Protein AF-A0A0R1HN31-F1 (afdb_monomer_lite)

Secondary structure (DSSP, 8-state):
-HHHHHHHHHSTTT-EEEEE-HHHHSTTTTTT-TT-EEEEEE-TT--EEEEEEESTTHHHHHHHHHHHHHTT--HHHHHTS---SSSHHHHHHHHHHTTS---

Foldseek 3Di:
DVVPVVVCVVDPPFKDKDKAQLCCVPVVQQVNPSNWIKIFMAGPQQFTQDIDTDGPCRVVVRVVSVVSNVVSDFLVNLVPDDDDPPHPNVSVSVVVSVRGHPD

Organism: NCBI:txid1302272

Sequence (103 aa):
MCQYLAIIEANPGTYQTEVAPFGKRLAFEYKLALDAEATLVFDQAGYLVGASLYADDADDLINLITMIINGHMTANDLHQQIFAFPSATSGVMDLLAGMLPTK

Radius of gyration: 13.4 Å; chains: 1; bounding box: 34×30×30 Å

Structure (mmCIF, N/CA/C/O backbone):
data_AF-A0A0R1HN31-F1
#
_entry.id   AF-A0A0R1HN31-F1
#
loop_
_atom_site.group_PDB
_atom_site.id
_atom_site.type_symbol
_atom_site.label_atom_id
_atom_site.label_alt_id
_atom_site.label_comp_id
_atom_site.label_asym_id
_atom_site.label_entity_id
_atom_site.label_seq_id
_atom_site.pdbx_PDB_ins_code
_atom_site.Cartn_x
_atom_site.Cartn_y
_atom_site.Cartn_z
_atom_site.occupancy
_atom_site.B_iso_or_equiv
_atom_site.auth_seq_id
_atom_site.auth_comp_id
_atom_site.auth_asym_id
_atom_site.auth_atom_id
_atom_site.pdbx_PDB_model_num
ATOM 1 N N . MET A 1 1 ? -0.979 -16.681 0.054 1.00 44.97 1 MET A N 1
ATOM 2 C CA . MET A 1 1 ? -1.965 -15.967 -0.789 1.00 44.97 1 MET A CA 1
ATOM 3 C C . MET A 1 1 ? -3.411 -16.433 -0.542 1.00 44.97 1 MET A C 1
ATOM 5 O O . MET A 1 1 ? -4.242 -15.582 -0.280 1.00 44.97 1 MET A O 1
ATOM 9 N N . CYS A 1 2 ? -3.730 -17.741 -0.504 1.00 40.19 2 CYS A N 1
ATOM 10 C CA . CYS A 1 2 ? -5.110 -18.233 -0.267 1.00 40.19 2 CYS A CA 1
ATOM 11 C C . CYS A 1 2 ? -5.731 -17.907 1.107 1.00 40.19 2 CYS A C 1
ATOM 13 O O . CYS A 1 2 ? -6.947 -17.922 1.242 1.00 40.19 2 CYS A O 1
ATOM 15 N N . GLN A 1 3 ? -4.927 -17.625 2.134 1.00 46.16 3 GLN A N 1
ATOM 16 C CA . GLN A 1 3 ? -5.449 -17.444 3.492 1.00 46.16 3 GLN A CA 1
ATOM 17 C C . GLN A 1 3 ? -6.104 -16.072 3.721 1.00 46.16 3 GLN A C 1
ATOM 19 O O . GLN A 1 3 ? -6.915 -15.941 4.627 1.00 46.16 3 GLN A O 1
ATOM 24 N N . TYR A 1 4 ? -5.786 -15.061 2.905 1.00 56.25 4 TYR A N 1
ATOM 25 C CA . TYR A 1 4 ? -6.245 -13.689 3.138 1.00 56.25 4 TYR A CA 1
ATOM 26 C C . TYR A 1 4 ? -7.648 -13.418 2.573 1.00 56.25 4 TYR A C 1
ATOM 28 O O . TYR A 1 4 ? -8.488 -12.848 3.263 1.00 56.25 4 TYR A O 1
ATOM 36 N N . LEU A 1 5 ? -7.944 -13.937 1.373 1.00 53.94 5 LEU A N 1
ATOM 37 C CA . LEU A 1 5 ? -9.294 -13.921 0.790 1.00 53.94 5 LEU A CA 1
ATOM 38 C C . LEU A 1 5 ? -10.316 -14.596 1.719 1.00 53.94 5 LEU A C 1
ATOM 40 O O . LEU A 1 5 ? -11.394 -14.057 1.937 1.00 53.94 5 LEU A O 1
ATOM 44 N N . ALA A 1 6 ? -9.929 -15.699 2.367 1.00 54.50 6 ALA A N 1
ATOM 45 C CA . ALA A 1 6 ? -10.784 -16.414 3.312 1.00 54.50 6 ALA A CA 1
ATOM 46 C C . ALA A 1 6 ? -11.156 -15.588 4.563 1.00 54.50 6 ALA A C 1
ATOM 48 O O . ALA A 1 6 ? -12.233 -15.781 5.116 1.00 54.50 6 ALA A O 1
ATOM 49 N N . ILE A 1 7 ? -10.298 -14.665 5.023 1.00 59.09 7 ILE A N 1
ATOM 50 C CA . ILE A 1 7 ? -10.571 -13.826 6.209 1.00 59.09 7 ILE A CA 1
ATOM 51 C C . ILE A 1 7 ? -11.572 -12.712 5.872 1.00 59.09 7 ILE A C 1
ATOM 53 O O . ILE A 1 7 ? -12.448 -12.406 6.685 1.00 59.09 7 ILE A O 1
ATOM 57 N N . ILE A 1 8 ? -11.462 -12.143 4.667 1.00 63.12 8 ILE A N 1
ATOM 58 C CA . ILE A 1 8 ? -12.390 -11.128 4.146 1.00 63.12 8 ILE A CA 1
ATOM 59 C C . ILE A 1 8 ? -13.758 -11.766 3.879 1.00 63.12 8 ILE A C 1
ATOM 61 O O . ILE A 1 8 ? -14.778 -11.239 4.316 1.00 63.12 8 ILE A O 1
ATOM 65 N N . GLU A 1 9 ? -13.781 -12.940 3.239 1.00 62.62 9 GLU A N 1
ATOM 66 C CA . GLU A 1 9 ? -15.008 -13.717 3.011 1.00 62.62 9 GLU A CA 1
ATOM 67 C C . GLU A 1 9 ? -15.680 -14.153 4.322 1.00 62.62 9 GLU A C 1
ATOM 69 O O . GLU A 1 9 ? -16.907 -14.213 4.394 1.00 62.62 9 GLU A O 1
ATOM 74 N N . ALA A 1 10 ? -14.899 -14.413 5.377 1.00 62.69 10 ALA A N 1
ATOM 75 C CA . ALA A 1 10 ? -15.417 -14.772 6.696 1.00 62.69 10 ALA A CA 1
ATOM 76 C C . ALA A 1 10 ? -16.007 -13.586 7.486 1.00 62.69 10 ALA A C 1
ATOM 78 O O . ALA A 1 10 ? -16.755 -13.821 8.435 1.00 62.69 10 ALA A O 1
ATOM 79 N N . ASN A 1 11 ? -15.705 -12.334 7.115 1.00 68.75 11 ASN A N 1
ATOM 80 C CA . ASN A 1 11 ? -16.198 -11.129 7.796 1.00 68.75 11 ASN A CA 1
ATOM 81 C C . ASN A 1 11 ? -16.735 -10.089 6.789 1.00 68.75 11 ASN A C 1
ATOM 83 O O . ASN A 1 11 ? -16.149 -9.017 6.603 1.00 68.75 11 ASN A O 1
ATOM 87 N N . PRO A 1 12 ? -17.859 -10.386 6.114 1.00 60.41 12 PRO A N 1
ATOM 88 C CA . PRO A 1 12 ? -18.434 -9.474 5.136 1.00 60.41 12 PRO A CA 1
ATOM 89 C C . PRO A 1 12 ? -18.904 -8.170 5.807 1.00 60.41 12 PRO A C 1
ATOM 91 O O . PRO A 1 12 ? -19.691 -8.190 6.751 1.00 60.41 12 PRO A O 1
ATOM 94 N N . GLY A 1 13 ? -18.434 -7.023 5.301 1.00 68.94 13 GLY A N 1
ATOM 95 C CA . GLY A 1 13 ? -18.851 -5.680 5.739 1.00 68.94 13 GLY A CA 1
ATOM 96 C C . GLY A 1 13 ? -17.953 -4.993 6.778 1.00 68.94 13 GLY A C 1
ATOM 97 O O . GLY A 1 13 ? -18.196 -3.832 7.113 1.00 68.94 13 GLY A O 1
ATOM 98 N N . THR A 1 14 ? -16.905 -5.655 7.276 1.00 82.38 14 THR A N 1
ATOM 99 C CA . THR A 1 14 ? -15.923 -5.031 8.188 1.00 82.38 14 THR A CA 1
ATOM 100 C C . THR A 1 14 ? -14.661 -4.538 7.492 1.00 82.38 14 THR A C 1
ATOM 102 O O . THR A 1 14 ? -13.931 -3.740 8.072 1.00 82.38 14 THR A O 1
ATOM 105 N N . TYR A 1 15 ? -14.410 -4.988 6.264 1.00 89.06 15 TYR A N 1
ATOM 106 C CA . TYR A 1 15 ? -13.187 -4.686 5.530 1.00 89.06 15 TYR A CA 1
ATOM 107 C C . TYR A 1 15 ? -13.486 -4.149 4.131 1.00 89.06 15 TYR A C 1
ATOM 109 O O . TYR A 1 15 ? -14.439 -4.588 3.482 1.00 89.06 15 TYR A O 1
ATOM 117 N N . GLN A 1 16 ? -12.658 -3.214 3.672 1.00 90.69 16 GLN A N 1
ATOM 118 C CA . GLN A 1 16 ? -12.674 -2.683 2.308 1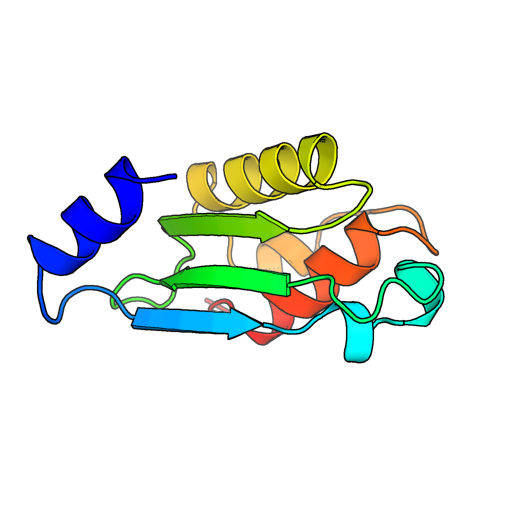.00 90.69 16 GLN A CA 1
ATOM 119 C C . GLN A 1 16 ? -11.413 -3.124 1.574 1.00 90.69 16 GLN A C 1
ATOM 121 O O . GLN A 1 16 ? -10.336 -3.143 2.162 1.00 90.69 16 GLN A O 1
ATOM 126 N N . THR A 1 17 ? -11.536 -3.499 0.302 1.00 91.25 17 THR A N 1
ATOM 127 C CA . THR A 1 17 ? -10.413 -3.960 -0.522 1.00 91.25 17 THR A CA 1
ATOM 128 C C . THR A 1 17 ? -10.232 -3.042 -1.716 1.00 91.25 17 THR A C 1
ATOM 130 O O . THR A 1 17 ? -11.185 -2.809 -2.454 1.00 91.25 17 THR A O 1
ATOM 133 N N . GLU A 1 18 ? -9.005 -2.579 -1.932 1.00 92.25 18 GLU A N 1
ATOM 134 C CA . GLU A 1 18 ? -8.628 -1.720 -3.052 1.00 92.25 18 GLU A CA 1
ATOM 135 C C . GLU A 1 18 ? -7.497 -2.361 -3.850 1.00 92.25 18 GLU A C 1
ATOM 137 O O . GLU A 1 18 ? -6.480 -2.783 -3.294 1.00 92.25 18 GLU A O 1
ATOM 142 N N . VAL A 1 19 ? -7.658 -2.409 -5.171 1.00 93.50 19 VAL A N 1
ATOM 143 C CA . VAL A 1 19 ? -6.601 -2.853 -6.085 1.00 93.50 19 VAL A CA 1
ATOM 144 C C . VAL A 1 19 ? -5.923 -1.622 -6.674 1.00 93.50 19 VAL A C 1
ATOM 146 O O . VAL A 1 19 ? -6.528 -0.840 -7.410 1.00 93.50 19 VAL A O 1
ATOM 149 N N . ALA A 1 20 ? -4.647 -1.446 -6.353 1.00 92.31 20 ALA A N 1
ATOM 150 C CA . ALA A 1 20 ? -3.828 -0.326 -6.779 1.00 92.31 20 ALA A CA 1
ATOM 151 C C . ALA A 1 20 ? -2.850 -0.763 -7.887 1.00 92.31 20 ALA A C 1
ATOM 153 O O . ALA A 1 20 ? -1.840 -1.401 -7.585 1.00 92.31 20 ALA A O 1
ATOM 154 N N . PRO A 1 21 ? -3.085 -0.390 -9.163 1.00 92.38 21 PRO A N 1
ATOM 155 C CA . PRO A 1 21 ? -2.167 -0.678 -10.268 1.00 92.38 21 PRO A CA 1
ATOM 156 C C . PRO A 1 21 ? -1.003 0.326 -10.267 1.00 92.38 21 PRO A C 1
ATOM 158 O O . PRO A 1 21 ? -0.912 1.212 -11.127 1.00 92.38 21 PRO A O 1
ATOM 161 N N . PHE A 1 22 ? -0.157 0.267 -9.240 1.00 90.06 22 PHE A N 1
ATOM 162 C CA . PHE A 1 22 ? 0.837 1.305 -8.980 1.00 90.06 22 PHE A CA 1
ATOM 163 C C . PHE A 1 22 ? 1.982 1.313 -9.995 1.00 90.06 22 PHE A C 1
ATOM 165 O O . PHE A 1 22 ? 2.505 2.390 -10.259 1.00 90.06 22 PHE A O 1
ATOM 172 N N . GLY A 1 23 ? 2.291 0.195 -10.659 1.00 89.38 23 GLY A N 1
ATOM 173 C CA . GLY A 1 23 ? 3.285 0.148 -11.738 1.00 89.38 23 GLY A CA 1
ATOM 174 C C . GLY A 1 23 ? 2.970 1.096 -12.899 1.00 89.38 23 GLY A C 1
ATOM 175 O O . GLY A 1 23 ? 3.866 1.628 -13.548 1.00 89.38 23 GLY A O 1
ATOM 176 N N . LYS A 1 24 ? 1.682 1.395 -13.122 1.00 90.12 24 LYS A N 1
ATOM 177 C CA . LYS A 1 24 ? 1.237 2.392 -14.112 1.00 90.12 24 LYS A CA 1
ATOM 178 C C . LYS A 1 24 ? 1.325 3.825 -13.594 1.00 90.12 24 LYS A C 1
ATOM 180 O O . LYS A 1 24 ? 1.549 4.739 -14.380 1.00 90.12 24 LYS A O 1
ATOM 185 N N . ARG A 1 25 ? 1.096 4.031 -12.293 1.00 86.75 25 ARG A N 1
ATOM 186 C CA . ARG A 1 25 ? 1.074 5.361 -11.654 1.00 86.75 25 ARG A CA 1
ATOM 187 C C . ARG A 1 25 ? 2.481 5.866 -11.323 1.00 86.75 25 ARG A C 1
ATOM 189 O O . ARG A 1 25 ? 2.712 7.065 -11.370 1.00 86.75 25 ARG A O 1
ATOM 196 N N . LEU A 1 26 ? 3.390 4.941 -11.032 1.00 86.56 26 LEU A N 1
ATOM 197 C CA . LEU A 1 26 ? 4.756 5.158 -10.552 1.00 86.56 26 LEU A CA 1
ATOM 198 C C . LEU A 1 26 ? 5.763 4.513 -11.519 1.00 86.56 26 LEU A C 1
ATOM 200 O O . LEU A 1 26 ? 6.723 3.853 -11.131 1.00 86.56 26 LEU A O 1
ATOM 204 N N . ALA A 1 27 ? 5.494 4.625 -12.822 1.00 84.38 27 ALA A N 1
ATOM 205 C CA . ALA A 1 27 ? 6.216 3.874 -13.847 1.00 84.38 27 ALA A CA 1
ATOM 206 C C . ALA A 1 27 ? 7.727 4.180 -13.876 1.00 84.38 27 ALA A C 1
ATOM 208 O O . ALA A 1 27 ? 8.508 3.347 -14.334 1.00 84.38 27 ALA A O 1
ATOM 209 N N . PHE A 1 28 ? 8.145 5.354 -13.390 1.00 83.69 28 PHE A N 1
ATOM 210 C CA . PHE A 1 28 ? 9.555 5.724 -13.281 1.00 83.69 28 PHE A CA 1
ATOM 211 C C . PHE A 1 28 ? 10.246 4.979 -12.131 1.00 83.69 28 PHE A C 1
ATOM 213 O O . PHE A 1 28 ? 11.265 4.323 -12.348 1.00 83.69 28 PHE A O 1
ATOM 220 N N . GLU A 1 29 ? 9.664 5.020 -10.933 1.00 83.25 29 GLU A N 1
ATOM 221 C CA . GLU A 1 29 ? 10.159 4.350 -9.726 1.00 83.25 29 GLU A CA 1
ATOM 222 C C . GLU A 1 29 ? 10.215 2.829 -9.912 1.00 83.25 29 GLU A C 1
ATOM 224 O O . GLU A 1 29 ? 11.145 2.178 -9.437 1.00 83.25 29 GLU A O 1
ATOM 229 N N . TYR A 1 30 ? 9.259 2.285 -10.668 1.00 84.50 30 TYR A N 1
ATOM 230 C CA . TYR A 1 30 ? 9.131 0.856 -10.955 1.00 84.50 30 TYR A CA 1
ATOM 231 C C . TYR A 1 30 ? 9.700 0.440 -12.309 1.00 84.50 30 TYR A C 1
ATOM 233 O O . TYR A 1 30 ? 9.374 -0.634 -12.803 1.00 84.50 30 TYR A O 1
ATOM 241 N N . LYS A 1 31 ? 10.560 1.261 -12.925 1.00 88.50 31 LYS A N 1
ATOM 242 C CA . LYS A 1 31 ? 11.351 0.876 -14.112 1.00 88.50 31 LYS A CA 1
ATOM 243 C C . LYS A 1 31 ? 10.497 0.308 -15.262 1.00 88.50 31 LYS A C 1
ATOM 245 O O . LYS A 1 31 ? 10.942 -0.576 -15.988 1.00 88.50 31 LYS A O 1
ATOM 250 N N . LEU A 1 32 ? 9.287 0.842 -15.445 1.00 89.25 32 LEU A N 1
ATOM 251 C CA . LEU A 1 32 ? 8.290 0.395 -16.427 1.00 89.25 32 LEU A CA 1
ATOM 252 C C . LEU A 1 32 ? 7.732 -1.026 -16.198 1.00 89.25 32 LEU A C 1
ATOM 254 O O . LEU A 1 32 ? 7.197 -1.620 -17.135 1.00 89.25 32 LEU A O 1
ATOM 258 N N . ALA A 1 33 ? 7.776 -1.552 -14.972 1.00 88.62 33 ALA A N 1
ATOM 259 C CA . ALA A 1 33 ? 7.002 -2.725 -14.556 1.00 88.62 33 ALA A CA 1
ATOM 260 C C . ALA A 1 33 ? 5.508 -2.356 -14.439 1.00 88.62 33 ALA A C 1
ATOM 262 O O . ALA A 1 33 ? 4.971 -2.110 -13.360 1.00 88.62 33 ALA A O 1
ATOM 263 N N . LEU A 1 34 ? 4.839 -2.207 -15.587 1.00 92.19 34 LEU A N 1
ATOM 264 C CA . LEU A 1 34 ? 3.468 -1.676 -15.686 1.00 92.19 34 LEU A CA 1
ATOM 265 C C . LEU A 1 34 ? 2.386 -2.629 -15.154 1.00 92.19 34 LEU A C 1
ATOM 267 O O . LEU A 1 34 ? 1.223 -2.233 -15.023 1.00 92.19 34 LEU A O 1
ATOM 271 N N . ASP A 1 35 ? 2.752 -3.878 -14.915 1.00 92.69 35 ASP A N 1
ATOM 272 C CA . ASP A 1 35 ? 1.941 -4.930 -14.315 1.00 92.69 35 ASP A CA 1
ATOM 273 C C . ASP A 1 35 ? 2.041 -4.960 -12.786 1.00 92.69 35 ASP A C 1
ATOM 275 O O . ASP A 1 35 ? 1.264 -5.674 -12.157 1.00 92.69 35 ASP A O 1
ATOM 279 N N . ALA A 1 36 ? 2.922 -4.155 -12.181 1.00 92.94 36 ALA A N 1
ATOM 280 C CA . ALA A 1 36 ? 3.041 -4.095 -10.734 1.00 92.94 36 ALA A CA 1
ATOM 281 C C . ALA A 1 36 ? 1.748 -3.573 -10.077 1.00 92.94 36 ALA A C 1
ATOM 283 O O . ALA A 1 36 ? 1.229 -2.496 -10.415 1.00 92.94 36 ALA A O 1
ATOM 284 N N . GLU A 1 37 ? 1.230 -4.342 -9.121 1.00 94.50 37 GLU A N 1
ATOM 285 C CA . GLU A 1 37 ? -0.045 -4.087 -8.457 1.00 94.50 37 GLU A CA 1
ATOM 286 C C . GLU A 1 37 ? -0.044 -4.509 -6.987 1.00 94.50 37 GLU A C 1
ATOM 288 O O . GLU A 1 37 ? 0.657 -5.430 -6.565 1.00 94.50 37 GLU A O 1
ATOM 293 N N . ALA A 1 38 ? -0.848 -3.808 -6.190 1.00 93.19 38 ALA A N 1
ATOM 294 C CA . ALA A 1 38 ? -1.104 -4.142 -4.798 1.00 93.19 38 ALA A CA 1
ATOM 295 C C . ALA A 1 38 ? -2.600 -4.363 -4.598 1.00 93.19 38 ALA A C 1
ATOM 297 O O . ALA A 1 38 ? -3.415 -3.569 -5.059 1.00 93.19 38 ALA A O 1
ATOM 298 N N . THR A 1 39 ? -2.960 -5.408 -3.866 1.00 94.62 39 THR A N 1
ATOM 299 C CA . THR A 1 39 ? -4.280 -5.522 -3.244 1.00 94.62 39 THR A CA 1
ATOM 300 C C . THR A 1 39 ? -4.130 -5.106 -1.792 1.00 94.62 39 THR A C 1
ATOM 302 O O . THR A 1 39 ? -3.391 -5.749 -1.049 1.00 94.62 39 THR A O 1
ATOM 305 N N . LEU A 1 40 ? -4.803 -4.035 -1.397 1.00 94.31 40 LEU A N 1
ATOM 306 C CA . LEU A 1 40 ? -4.747 -3.444 -0.064 1.00 94.31 40 LEU A CA 1
ATOM 307 C C . LEU A 1 40 ? -6.085 -3.642 0.631 1.00 94.31 40 LEU A C 1
ATOM 309 O O . LEU A 1 40 ? -7.132 -3.573 -0.014 1.00 94.31 40 LEU A O 1
ATOM 313 N N . VAL A 1 41 ? -6.057 -3.887 1.936 1.00 93.81 41 VAL A N 1
ATOM 314 C CA . VAL A 1 41 ? -7.272 -4.101 2.716 1.00 93.81 41 VAL A CA 1
ATOM 315 C C . VAL A 1 41 ? -7.276 -3.250 3.960 1.00 93.81 41 VAL A C 1
ATOM 317 O O . VAL A 1 41 ? -6.327 -3.251 4.744 1.00 93.81 41 VAL A O 1
ATOM 320 N N . PHE A 1 42 ? -8.388 -2.552 4.128 1.00 94.31 42 PHE A N 1
ATOM 321 C CA . PHE A 1 42 ? -8.602 -1.565 5.162 1.00 94.31 42 PHE A CA 1
ATOM 322 C C . PHE A 1 42 ? -9.704 -2.016 6.109 1.00 94.31 42 PHE A C 1
ATOM 324 O O . PHE A 1 42 ? -10.669 -2.661 5.688 1.00 94.31 42 PHE A O 1
ATOM 331 N N . ASP A 1 43 ? -9.563 -1.682 7.387 1.00 93.38 43 ASP A N 1
ATOM 332 C CA . ASP A 1 43 ? -10.649 -1.815 8.354 1.00 93.38 43 ASP A CA 1
ATOM 333 C C . ASP A 1 43 ? -11.664 -0.663 8.235 1.00 93.38 43 ASP A C 1
ATOM 335 O O . ASP A 1 43 ? -11.560 0.220 7.382 1.00 93.38 43 ASP A O 1
ATOM 339 N N . GLN A 1 44 ? -12.672 -0.660 9.107 1.00 92.31 44 GLN A N 1
ATOM 340 C CA . GLN A 1 44 ? -13.716 0.370 9.116 1.00 92.31 44 GLN A CA 1
ATOM 341 C C . GLN A 1 44 ? -13.207 1.770 9.493 1.00 92.31 44 GLN A C 1
ATOM 343 O O . GLN A 1 44 ? -13.874 2.757 9.181 1.00 92.31 44 GLN A O 1
ATOM 348 N N . ALA A 1 45 ? -12.062 1.865 10.171 1.00 93.31 45 ALA A N 1
ATOM 349 C CA . ALA A 1 45 ? -11.422 3.130 10.513 1.00 93.31 45 ALA A CA 1
ATOM 350 C C . ALA A 1 45 ? -10.450 3.608 9.414 1.00 93.31 45 ALA A C 1
ATOM 352 O O . ALA A 1 45 ? -9.934 4.721 9.498 1.00 93.31 45 ALA A O 1
ATOM 353 N N . GLY A 1 46 ? -10.251 2.807 8.362 1.00 94.25 46 GLY A N 1
ATOM 354 C CA . GLY A 1 46 ? -9.390 3.120 7.226 1.00 94.25 46 GLY A CA 1
ATOM 355 C C . GLY A 1 46 ? -7.932 2.706 7.421 1.00 94.25 46 GLY A C 1
ATOM 356 O O . GLY A 1 46 ? -7.107 3.010 6.562 1.00 94.25 46 GLY A O 1
ATOM 357 N N . TYR A 1 47 ? -7.580 2.014 8.509 1.00 95.75 47 TYR A N 1
ATOM 358 C CA . TYR A 1 47 ? -6.213 1.522 8.689 1.00 95.75 47 TYR A CA 1
ATOM 359 C C . TYR A 1 47 ? -5.952 0.331 7.779 1.00 95.75 47 TYR A C 1
ATOM 361 O O . TYR A 1 47 ? -6.812 -0.533 7.605 1.00 95.75 47 TYR A O 1
ATOM 369 N N . LEU A 1 48 ? -4.740 0.260 7.232 1.00 96.12 48 LEU A N 1
ATOM 370 C CA . LEU A 1 48 ? -4.300 -0.896 6.464 1.00 96.12 48 LEU A CA 1
ATOM 371 C C . LEU A 1 48 ? -4.100 -2.088 7.408 1.00 96.12 48 LEU A C 1
ATOM 373 O O . LEU A 1 48 ? -3.272 -2.038 8.314 1.00 96.12 48 LEU A O 1
ATOM 377 N N . VAL A 1 49 ? -4.846 -3.165 7.172 1.00 95.31 49 VAL A N 1
ATOM 378 C CA . VAL A 1 49 ? -4.829 -4.400 7.982 1.00 95.31 49 VAL A CA 1
ATOM 379 C C . VAL A 1 49 ? -4.369 -5.624 7.193 1.00 95.31 49 VAL A C 1
ATOM 381 O O . VAL A 1 49 ? -4.277 -6.732 7.722 1.00 95.31 49 VAL A O 1
ATOM 384 N N . GLY A 1 50 ? -4.057 -5.445 5.915 1.00 93.62 50 GLY A N 1
ATOM 385 C CA . GLY A 1 50 ? -3.320 -6.430 5.144 1.00 93.62 50 GLY A CA 1
ATOM 386 C C . GLY A 1 50 ? -3.134 -6.029 3.696 1.00 93.62 50 GLY A C 1
ATOM 387 O O . GLY A 1 50 ? -3.717 -5.065 3.201 1.00 93.62 50 GLY A O 1
ATOM 388 N N . ALA A 1 51 ? -2.257 -6.774 3.035 1.00 94.31 51 ALA A N 1
ATOM 389 C CA . ALA A 1 51 ? -1.874 -6.509 1.667 1.00 94.31 51 ALA A CA 1
ATOM 390 C C . ALA A 1 51 ? -1.403 -7.780 0.957 1.00 94.31 51 ALA A C 1
ATOM 392 O O . ALA A 1 51 ? -0.918 -8.728 1.577 1.00 94.31 51 ALA A O 1
ATOM 393 N N . SER A 1 52 ? -1.506 -7.757 -0.364 1.00 93.75 52 SER A N 1
ATOM 394 C CA . SER A 1 52 ? -0.820 -8.656 -1.284 1.00 93.75 52 SER A CA 1
ATOM 395 C C . SER A 1 52 ? -0.169 -7.810 -2.365 1.00 93.75 52 SER A C 1
ATOM 397 O O . SER A 1 52 ? -0.754 -6.819 -2.800 1.00 93.75 52 SER A O 1
ATOM 399 N N . LEU A 1 53 ? 1.022 -8.201 -2.805 1.00 92.25 53 LEU A N 1
ATOM 400 C CA . LEU A 1 53 ? 1.829 -7.411 -3.721 1.00 92.25 53 LEU A CA 1
ATOM 401 C C . LEU A 1 53 ? 2.356 -8.272 -4.869 1.00 92.25 53 LEU A C 1
ATOM 403 O O . LEU A 1 53 ? 2.812 -9.394 -4.644 1.00 92.25 53 LEU A O 1
ATOM 407 N N . TYR A 1 54 ? 2.313 -7.722 -6.077 1.00 93.06 54 TYR A N 1
ATOM 408 C CA . TYR A 1 54 ? 2.990 -8.240 -7.256 1.00 93.06 54 TYR A CA 1
ATOM 409 C C . TYR A 1 54 ? 3.881 -7.132 -7.824 1.00 93.06 54 TYR A C 1
ATOM 411 O O . TYR A 1 54 ? 3.379 -6.097 -8.256 1.00 93.06 54 TYR A O 1
ATOM 419 N N . ALA A 1 55 ? 5.198 -7.321 -7.749 1.00 92.19 55 ALA A N 1
ATOM 420 C CA . ALA A 1 55 ? 6.225 -6.408 -8.251 1.00 92.19 55 ALA A CA 1
ATOM 421 C C . ALA A 1 55 ? 7.597 -7.092 -8.232 1.00 92.19 55 ALA A C 1
ATOM 423 O O . ALA A 1 55 ? 7.770 -8.096 -7.540 1.00 92.19 55 ALA A O 1
ATOM 424 N N . ASP A 1 56 ? 8.573 -6.503 -8.923 1.00 91.25 56 ASP A N 1
ATOM 425 C CA . ASP A 1 56 ? 9.964 -6.972 -8.916 1.00 91.25 56 ASP A CA 1
ATOM 426 C C . ASP A 1 56 ? 10.579 -6.961 -7.505 1.00 91.25 56 ASP A C 1
ATOM 428 O O . ASP A 1 56 ? 11.191 -7.942 -7.098 1.00 91.25 56 ASP A O 1
ATOM 432 N N . ASP A 1 57 ? 10.350 -5.891 -6.735 1.00 90.88 57 ASP A N 1
ATOM 433 C CA . ASP A 1 57 ? 10.898 -5.701 -5.380 1.00 90.88 57 ASP A CA 1
ATOM 434 C C . ASP A 1 57 ? 9.883 -6.119 -4.283 1.00 90.88 57 ASP A C 1
ATOM 436 O O . ASP A 1 57 ? 9.793 -5.514 -3.211 1.00 90.88 57 ASP A O 1
ATOM 440 N N . ALA A 1 58 ? 9.012 -7.097 -4.571 1.00 92.00 58 ALA A N 1
ATOM 441 C CA . ALA A 1 58 ? 7.868 -7.407 -3.707 1.00 92.00 58 ALA A CA 1
ATOM 442 C C . ALA A 1 58 ? 8.244 -7.960 -2.320 1.00 92.00 58 ALA A C 1
ATOM 444 O O . ALA A 1 58 ? 7.480 -7.781 -1.369 1.00 92.00 58 ALA A O 1
ATOM 445 N N . ASP A 1 59 ? 9.389 -8.627 -2.195 1.00 91.25 59 ASP A N 1
ATOM 446 C CA . ASP A 1 59 ? 9.914 -9.187 -0.947 1.00 91.25 59 ASP A CA 1
ATOM 447 C C . ASP A 1 59 ? 10.317 -8.105 0.066 1.00 91.25 59 ASP A C 1
ATOM 449 O O . ASP A 1 59 ? 9.971 -8.203 1.246 1.00 91.25 59 ASP A O 1
ATOM 453 N N . ASP A 1 60 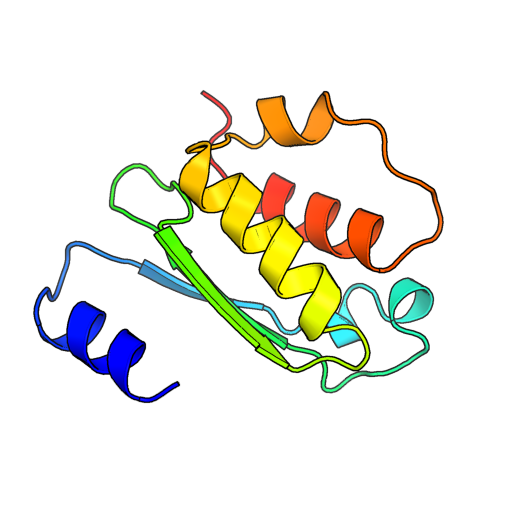? 10.969 -7.039 -0.386 1.00 91.69 60 ASP A N 1
ATOM 454 C CA . ASP A 1 60 ? 11.320 -5.904 0.470 1.00 91.69 60 ASP A CA 1
ATOM 455 C C . ASP A 1 60 ? 10.101 -5.022 0.769 1.00 91.69 60 ASP A C 1
ATOM 457 O O . ASP A 1 60 ? 9.862 -4.617 1.915 1.00 91.69 60 ASP A O 1
ATOM 461 N N . LEU A 1 61 ? 9.274 -4.762 -0.243 1.00 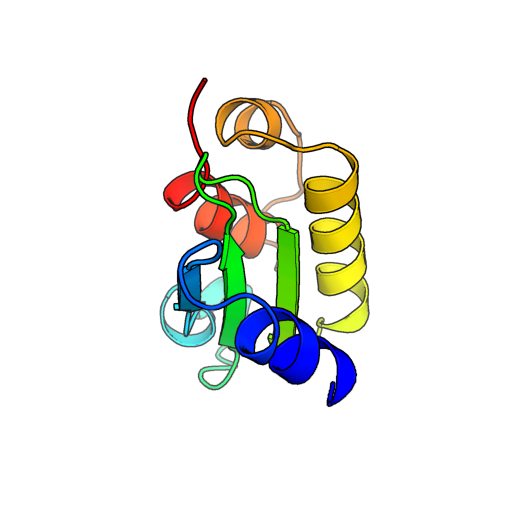93.44 61 LEU A N 1
ATOM 462 C CA . LEU A 1 61 ? 8.097 -3.907 -0.096 1.00 93.44 61 LEU A CA 1
ATOM 463 C C . LEU A 1 61 ? 7.036 -4.521 0.825 1.00 93.44 61 LEU A C 1
ATOM 465 O O . LEU A 1 61 ? 6.408 -3.794 1.599 1.00 93.44 61 LEU A O 1
ATOM 469 N N . ILE A 1 62 ? 6.844 -5.846 0.811 1.00 94.56 62 ILE A N 1
ATOM 470 C CA . ILE A 1 62 ? 5.881 -6.476 1.723 1.00 94.56 62 ILE A CA 1
ATOM 471 C C . ILE A 1 62 ? 6.335 -6.388 3.187 1.00 94.56 62 ILE A C 1
ATOM 473 O O . ILE A 1 62 ? 5.490 -6.266 4.077 1.00 94.56 62 ILE A O 1
ATOM 477 N N . ASN A 1 63 ? 7.645 -6.372 3.457 1.00 94.44 63 ASN A N 1
ATOM 478 C CA . ASN A 1 63 ? 8.173 -6.157 4.808 1.00 94.44 63 ASN A CA 1
ATOM 479 C C . ASN A 1 63 ? 7.873 -4.736 5.305 1.00 94.44 63 ASN A C 1
ATOM 481 O O . ASN A 1 63 ? 7.413 -4.563 6.437 1.00 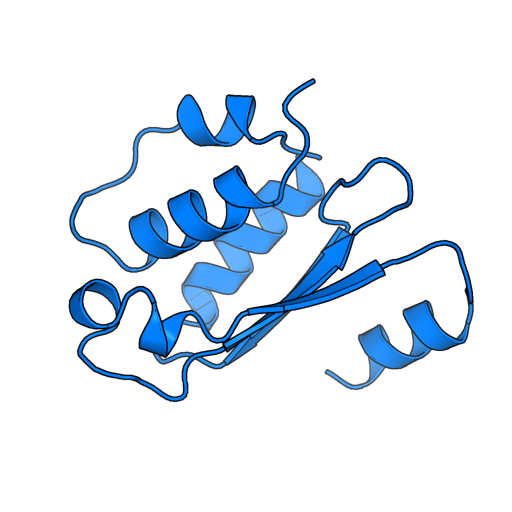94.44 63 ASN A O 1
ATOM 485 N N . LEU A 1 64 ? 8.053 -3.727 4.446 1.00 94.88 64 LEU A N 1
ATOM 486 C CA . LEU A 1 64 ? 7.664 -2.345 4.741 1.00 94.88 64 LEU A CA 1
ATOM 487 C C . LEU A 1 64 ? 6.163 -2.237 5.039 1.00 94.88 64 LEU A C 1
ATOM 489 O O . LEU A 1 64 ? 5.769 -1.664 6.054 1.00 94.88 64 LEU A O 1
ATOM 493 N N . ILE A 1 65 ? 5.325 -2.820 4.180 1.00 95.75 65 ILE A N 1
ATOM 494 C CA . ILE A 1 65 ? 3.868 -2.796 4.355 1.00 95.75 65 ILE A CA 1
ATOM 495 C C . ILE A 1 65 ? 3.465 -3.508 5.656 1.00 95.75 65 ILE A C 1
ATOM 497 O O . ILE A 1 65 ? 2.610 -3.021 6.391 1.00 95.75 65 ILE A O 1
ATOM 501 N N . THR A 1 66 ? 4.126 -4.615 5.994 1.00 95.69 66 THR A N 1
ATOM 502 C CA . THR A 1 66 ? 3.908 -5.331 7.260 1.00 95.69 66 THR A CA 1
ATOM 503 C C . THR A 1 66 ? 4.248 -4.456 8.467 1.00 95.69 66 THR A C 1
ATOM 505 O O . THR A 1 66 ? 3.508 -4.455 9.448 1.00 95.69 66 THR A O 1
ATOM 508 N N . MET A 1 67 ? 5.328 -3.672 8.406 1.00 95.88 67 MET A N 1
ATOM 509 C CA . MET A 1 67 ? 5.670 -2.712 9.460 1.00 95.88 67 MET A CA 1
ATOM 510 C C . MET A 1 67 ? 4.591 -1.629 9.618 1.00 95.88 67 MET A C 1
ATOM 512 O O . MET A 1 67 ? 4.212 -1.322 10.747 1.00 95.88 67 MET A O 1
ATOM 516 N N . ILE A 1 68 ? 4.067 -1.095 8.509 1.00 96.50 68 ILE A N 1
ATOM 517 C CA . ILE A 1 68 ? 2.975 -0.104 8.498 1.00 96.50 68 ILE A CA 1
ATOM 518 C C . ILE A 1 68 ? 1.713 -0.674 9.161 1.00 96.50 68 ILE A C 1
ATOM 520 O O . ILE A 1 68 ? 1.129 -0.018 10.025 1.00 96.50 68 ILE A O 1
ATOM 524 N N . ILE A 1 69 ? 1.335 -1.908 8.804 1.00 96.19 69 ILE A N 1
ATOM 525 C CA . ILE A 1 69 ? 0.188 -2.626 9.385 1.00 96.19 69 ILE A CA 1
ATOM 526 C C . ILE A 1 69 ? 0.395 -2.840 10.888 1.00 96.19 69 ILE A C 1
ATOM 528 O O . ILE A 1 69 ? -0.455 -2.467 11.690 1.00 96.19 69 ILE A O 1
ATOM 532 N N . ASN A 1 70 ? 1.545 -3.394 11.285 1.00 96.25 70 ASN A N 1
ATOM 533 C CA . ASN A 1 70 ? 1.853 -3.670 12.692 1.00 96.25 70 ASN A CA 1
ATOM 534 C C . ASN A 1 70 ? 1.875 -2.394 13.544 1.00 96.25 70 ASN A C 1
ATOM 536 O O . ASN A 1 70 ? 1.520 -2.428 14.720 1.00 96.25 70 ASN A O 1
ATOM 540 N N . GLY A 1 71 ? 2.312 -1.279 12.956 1.00 95.81 71 GLY A N 1
ATOM 541 C CA . GLY A 1 71 ? 2.330 0.028 13.599 1.00 95.81 71 GLY A CA 1
ATOM 542 C C . GLY A 1 71 ? 0.985 0.751 13.598 1.00 95.81 71 GLY A C 1
ATOM 543 O O . GLY A 1 71 ? 0.912 1.817 14.202 1.00 95.81 71 GLY A O 1
ATOM 544 N N . HIS A 1 72 ? -0.048 0.216 12.930 1.00 96.06 72 HIS A N 1
ATOM 545 C CA . HIS A 1 72 ? -1.323 0.904 12.693 1.00 96.06 72 HIS A CA 1
ATOM 546 C C . HIS A 1 72 ? -1.119 2.350 12.206 1.00 96.06 72 HIS A C 1
ATOM 548 O O . HIS A 1 72 ? -1.743 3.291 12.696 1.00 96.06 72 HIS A O 1
ATOM 554 N N . MET A 1 73 ? -0.185 2.532 11.270 1.00 97.25 73 MET A N 1
ATOM 555 C CA . MET A 1 73 ? 0.281 3.861 10.883 1.00 97.25 73 MET A CA 1
ATOM 556 C C . MET A 1 73 ? -0.774 4.648 10.097 1.00 97.25 73 MET A C 1
ATOM 558 O O . MET A 1 73 ? -1.507 4.106 9.266 1.00 97.25 73 MET A O 1
ATOM 562 N N . THR A 1 74 ? -0.794 5.956 10.331 1.00 97.44 74 THR A N 1
ATOM 563 C CA . THR A 1 74 ? -1.565 6.950 9.577 1.00 97.44 74 THR A CA 1
ATOM 564 C C . THR A 1 74 ? -0.743 7.533 8.424 1.00 97.44 74 THR A C 1
ATOM 566 O O . THR A 1 74 ? 0.484 7.418 8.383 1.00 97.44 74 THR A O 1
ATOM 569 N N . ALA A 1 75 ? -1.390 8.256 7.510 1.00 96.56 75 ALA A N 1
ATOM 570 C CA . ALA A 1 75 ? -0.703 9.034 6.480 1.00 96.56 75 ALA A CA 1
ATOM 571 C C . ALA A 1 75 ? 0.292 10.049 7.079 1.00 96.56 75 ALA A C 1
ATOM 573 O O . ALA A 1 75 ? 1.353 10.294 6.508 1.00 96.56 75 ALA A O 1
ATOM 574 N N . ASN A 1 76 ? -0.014 10.616 8.253 1.00 96.06 76 ASN A N 1
ATOM 575 C CA . ASN A 1 76 ? 0.908 11.521 8.939 1.00 96.06 76 ASN A CA 1
ATOM 576 C C . ASN A 1 76 ? 2.155 10.791 9.432 1.00 96.06 76 ASN A C 1
ATOM 578 O O . ASN A 1 76 ? 3.252 11.320 9.272 1.00 96.06 76 ASN A O 1
ATOM 582 N N . ASP A 1 77 ? 2.004 9.589 9.988 1.00 96.56 77 ASP A N 1
ATOM 583 C CA . ASP A 1 77 ? 3.147 8.792 10.441 1.00 96.56 77 ASP A CA 1
ATOM 584 C C . ASP A 1 77 ? 4.076 8.453 9.276 1.00 96.56 77 ASP A C 1
ATOM 586 O O . ASP A 1 77 ? 5.297 8.545 9.425 1.00 96.56 77 ASP A O 1
ATOM 590 N N . LEU A 1 78 ? 3.500 8.136 8.108 1.00 95.12 78 LEU A N 1
ATOM 591 C CA . LEU A 1 78 ? 4.233 7.900 6.862 1.00 95.12 78 LEU A CA 1
ATOM 592 C C . LEU A 1 78 ? 4.996 9.153 6.405 1.00 95.12 78 LEU A C 1
ATOM 594 O O . LEU A 1 78 ? 6.185 9.058 6.111 1.00 95.12 78 LEU A O 1
ATOM 598 N N . HIS A 1 79 ? 4.356 10.328 6.396 1.00 92.06 79 HIS A N 1
ATOM 599 C CA . HIS A 1 79 ? 4.995 11.590 5.994 1.00 92.06 79 HIS A CA 1
ATOM 600 C C . HIS A 1 79 ? 6.142 12.036 6.916 1.00 92.06 79 HIS A C 1
ATOM 602 O O . HIS A 1 79 ? 6.974 12.842 6.503 1.00 92.06 79 HIS A O 1
ATOM 608 N N . GLN A 1 80 ? 6.193 11.548 8.159 1.00 93.31 80 GLN A N 1
ATOM 609 C CA . GLN A 1 80 ? 7.294 11.838 9.087 1.00 93.31 80 GLN A CA 1
ATOM 610 C C . GLN A 1 80 ? 8.498 10.902 8.907 1.00 93.31 80 GLN A C 1
ATOM 612 O O . GLN A 1 80 ? 9.544 11.131 9.518 1.00 93.31 80 GLN A O 1
ATOM 617 N N . GLN A 1 81 ? 8.382 9.855 8.085 1.00 92.25 81 GLN A N 1
ATOM 618 C CA . GLN A 1 81 ? 9.497 8.954 7.809 1.00 92.25 81 GLN A CA 1
ATOM 619 C C . GLN A 1 81 ? 10.411 9.511 6.716 1.00 92.25 81 GLN A C 1
ATOM 621 O O . GLN A 1 81 ? 9.962 10.076 5.721 1.00 92.25 81 GLN A O 1
ATOM 626 N N . ILE A 1 82 ? 11.716 9.293 6.875 1.00 90.44 82 ILE A N 1
ATOM 627 C CA . ILE A 1 82 ? 12.720 9.674 5.880 1.00 90.44 82 ILE A CA 1
ATOM 628 C C . ILE A 1 82 ? 13.092 8.437 5.065 1.00 90.44 82 ILE A C 1
ATOM 630 O O . ILE A 1 82 ? 13.691 7.499 5.590 1.00 90.44 82 ILE A O 1
ATOM 634 N N . PHE A 1 83 ? 12.787 8.468 3.770 1.00 89.19 83 PHE A N 1
ATOM 635 C CA . PHE A 1 83 ? 13.152 7.427 2.812 1.00 89.19 83 PHE A CA 1
ATOM 636 C C . PHE A 1 83 ? 13.978 7.993 1.657 1.00 89.19 83 PHE A C 1
ATOM 638 O O . PHE A 1 83 ? 13.922 9.181 1.341 1.00 89.19 83 PHE A O 1
ATOM 645 N N . ALA A 1 84 ? 14.775 7.129 1.030 1.00 89.50 84 ALA A N 1
ATOM 646 C CA . ALA A 1 84 ? 15.594 7.503 -0.114 1.00 89.50 84 ALA A CA 1
ATOM 647 C C . ALA A 1 84 ? 14.731 7.785 -1.358 1.00 89.50 84 ALA A C 1
ATOM 649 O O . ALA A 1 84 ? 13.774 7.059 -1.630 1.00 89.50 84 ALA A O 1
ATOM 650 N N . PHE A 1 85 ? 15.122 8.792 -2.146 1.00 84.81 85 PHE A N 1
ATOM 651 C CA . PHE A 1 85 ? 14.499 9.131 -3.426 1.00 84.81 85 PHE A CA 1
ATOM 652 C C . PHE A 1 85 ? 15.553 9.225 -4.548 1.00 84.81 85 PHE A C 1
ATOM 654 O O . PHE A 1 85 ? 16.595 9.853 -4.329 1.00 84.81 85 PHE A O 1
ATOM 661 N N . PRO A 1 86 ? 15.294 8.670 -5.750 1.00 85.81 86 PRO A N 1
ATOM 662 C CA . PRO A 1 86 ? 14.135 7.845 -6.114 1.00 85.81 86 PRO A CA 1
ATOM 663 C C . PRO A 1 86 ? 14.280 6.393 -5.621 1.00 85.81 86 PRO A C 1
ATOM 665 O O . PRO A 1 86 ? 15.371 5.824 -5.676 1.00 85.81 86 PRO A O 1
ATOM 668 N N . SER A 1 87 ? 13.190 5.777 -5.153 1.00 89.25 87 SER A N 1
ATOM 669 C CA . SER A 1 87 ? 13.154 4.347 -4.808 1.00 89.25 87 SER A CA 1
ATOM 670 C C . SER A 1 87 ? 11.750 3.740 -4.946 1.00 89.25 87 SER A C 1
ATOM 672 O O . SER A 1 87 ? 10.747 4.456 -4.922 1.00 89.25 87 SER A O 1
ATOM 674 N N . ALA A 1 88 ? 11.665 2.408 -5.046 1.00 89.62 88 ALA A N 1
ATOM 675 C CA . ALA A 1 88 ? 10.386 1.691 -5.002 1.00 89.62 88 ALA A CA 1
ATOM 676 C C . ALA A 1 88 ? 9.637 1.973 -3.684 1.00 89.62 88 ALA A C 1
ATOM 678 O O . ALA A 1 88 ? 8.436 2.247 -3.682 1.00 89.62 88 ALA A O 1
ATOM 679 N N . THR A 1 89 ? 10.380 2.017 -2.573 1.00 91.88 89 THR A N 1
ATOM 680 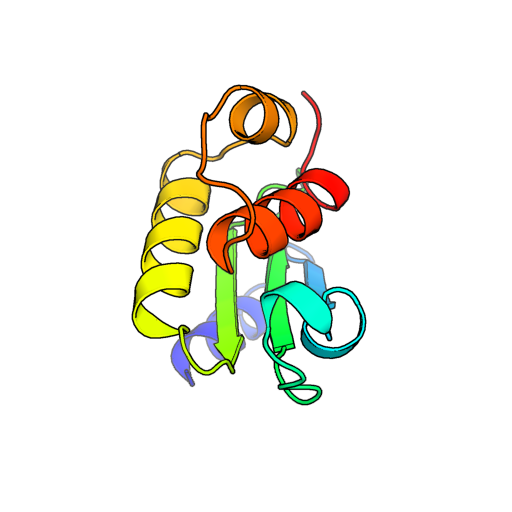C CA . THR A 1 89 ? 9.875 2.375 -1.246 1.00 91.88 89 THR A CA 1
ATOM 681 C C . THR A 1 89 ? 9.219 3.751 -1.221 1.00 91.88 89 THR A C 1
ATOM 683 O O . THR A 1 89 ? 8.086 3.848 -0.758 1.00 91.88 89 THR A O 1
ATOM 686 N N . SER A 1 90 ? 9.863 4.804 -1.745 1.00 89.56 90 SER A N 1
ATOM 687 C CA . SER A 1 90 ? 9.244 6.141 -1.769 1.00 89.56 90 SER A CA 1
ATOM 688 C C . SER A 1 90 ? 7.937 6.146 -2.568 1.00 89.56 90 SER A C 1
ATOM 690 O O . SER A 1 90 ? 6.960 6.743 -2.133 1.00 89.56 90 SER A O 1
ATOM 692 N N . GLY A 1 91 ? 7.876 5.388 -3.668 1.00 89.38 91 GLY A N 1
ATOM 693 C CA . GLY A 1 91 ? 6.647 5.226 -4.443 1.00 89.38 91 GLY A CA 1
ATOM 694 C C . GLY A 1 91 ? 5.511 4.531 -3.673 1.00 89.38 91 GLY A C 1
ATOM 695 O O . GLY A 1 91 ? 4.371 4.994 -3.716 1.00 89.38 91 GLY A O 1
ATOM 696 N N . VAL A 1 92 ? 5.793 3.441 -2.941 1.00 90.31 92 VAL A N 1
ATOM 697 C CA . VAL A 1 92 ? 4.777 2.790 -2.080 1.00 90.31 92 VAL A CA 1
ATOM 698 C C . VAL A 1 92 ? 4.315 3.727 -0.970 1.00 90.31 92 VAL A C 1
ATOM 700 O O . VAL A 1 92 ? 3.123 3.776 -0.677 1.00 90.31 92 VAL A O 1
ATOM 703 N N . MET A 1 93 ? 5.235 4.471 -0.359 1.00 92.06 93 MET A N 1
ATOM 704 C CA . MET A 1 93 ? 4.905 5.414 0.711 1.00 92.06 93 MET A CA 1
ATOM 705 C C . MET A 1 93 ? 3.932 6.489 0.218 1.00 92.06 93 MET A C 1
ATOM 707 O O . MET A 1 93 ? 2.911 6.710 0.866 1.00 92.06 93 MET A O 1
ATOM 711 N N . ASP A 1 94 ? 4.181 7.072 -0.956 1.00 89.31 94 ASP A N 1
ATOM 712 C CA . ASP A 1 94 ? 3.284 8.060 -1.567 1.00 89.31 94 ASP A CA 1
ATOM 713 C C . ASP A 1 94 ? 1.913 7.458 -1.918 1.00 89.31 94 ASP A C 1
ATOM 715 O O . ASP A 1 94 ? 0.871 8.075 -1.674 1.00 89.31 94 ASP A O 1
ATOM 719 N N . LEU A 1 95 ? 1.893 6.228 -2.448 1.00 91.31 95 LEU A N 1
ATOM 720 C CA . LEU A 1 95 ? 0.654 5.500 -2.733 1.00 91.31 95 LEU A CA 1
ATOM 721 C C . LEU A 1 95 ? -0.190 5.309 -1.466 1.00 91.31 95 LEU A C 1
ATOM 723 O O . LEU A 1 95 ? -1.389 5.587 -1.480 1.00 91.31 95 LEU A O 1
ATOM 727 N N . LEU A 1 96 ? 0.430 4.821 -0.389 1.00 94.38 96 LEU A N 1
ATOM 728 C CA . LEU A 1 96 ? -0.257 4.509 0.863 1.00 94.38 96 LEU A CA 1
ATOM 729 C C . LEU A 1 96 ? -0.678 5.772 1.611 1.00 94.38 96 LEU A C 1
ATOM 731 O O . LEU A 1 96 ? -1.794 5.827 2.122 1.00 94.38 96 LEU A O 1
ATOM 735 N N . ALA A 1 97 ? 0.154 6.813 1.636 1.00 93.31 97 ALA A N 1
ATOM 736 C CA . ALA A 1 97 ? -0.189 8.074 2.288 1.00 93.31 97 ALA A CA 1
ATOM 737 C C . ALA A 1 97 ? -1.450 8.720 1.684 1.00 93.31 97 ALA A C 1
ATOM 739 O O . ALA A 1 97 ? -2.224 9.347 2.404 1.00 93.31 97 ALA A O 1
ATOM 740 N N . GLY A 1 98 ? -1.707 8.514 0.387 1.00 92.88 98 GLY A N 1
ATOM 741 C CA . GLY A 1 98 ? -2.942 8.951 -0.272 1.00 92.88 98 GLY A CA 1
ATOM 742 C C . GLY A 1 98 ? -4.196 8.133 0.073 1.00 92.88 98 GLY A C 1
ATOM 743 O O . GLY A 1 98 ? -5.295 8.539 -0.304 1.00 92.88 98 GLY A O 1
ATOM 744 N N . MET A 1 99 ? -4.051 6.992 0.752 1.00 94.06 99 MET A N 1
ATOM 745 C CA . MET A 1 99 ? -5.138 6.050 1.064 1.00 94.06 99 MET A CA 1
ATOM 746 C C . MET A 1 99 ? -5.398 5.892 2.568 1.00 94.06 99 MET A C 1
ATOM 748 O O . MET A 1 99 ? -6.488 5.478 2.953 1.00 94.06 99 MET A O 1
ATOM 752 N N . LEU A 1 100 ? -4.414 6.208 3.413 1.00 96.00 100 LEU A N 1
ATOM 753 C CA . LEU A 1 100 ? -4.499 6.051 4.864 1.00 96.00 100 LEU A CA 1
ATOM 754 C C . LEU A 1 100 ? -5.190 7.240 5.557 1.00 96.00 100 LEU A C 1
ATOM 756 O O . LEU A 1 100 ? -5.172 8.365 5.048 1.00 96.00 100 LEU A O 1
ATOM 760 N N . PRO A 1 101 ? -5.762 7.029 6.758 1.00 95.62 101 PRO A N 1
ATOM 761 C CA . PRO A 1 101 ? -6.327 8.101 7.566 1.00 95.62 101 PRO A CA 1
ATOM 762 C C . PRO A 1 101 ? -5.249 9.112 7.964 1.00 95.62 101 PRO A C 1
ATOM 764 O O . PRO A 1 101 ? -4.074 8.782 8.094 1.00 95.62 101 PRO A O 1
ATOM 767 N N . THR A 1 102 ? -5.653 10.361 8.189 1.00 92.31 102 THR A N 1
ATOM 768 C CA . THR A 1 102 ? -4.754 11.456 8.600 1.00 92.31 102 THR A CA 1
ATOM 769 C C . THR A 1 102 ? -4.792 11.744 10.102 1.00 92.31 102 THR A C 1
ATOM 771 O O . THR A 1 102 ? -4.083 12.638 10.564 1.00 92.31 102 THR A O 1
ATOM 774 N N . LYS A 1 103 ? -5.632 11.045 10.870 1.00 78.75 103 LYS A N 1
ATOM 775 C CA . LYS A 1 103 ? -5.804 11.208 12.318 1.00 78.75 103 LYS A CA 1
ATOM 776 C C . LYS A 1 103 ? -5.991 9.864 12.991 1.00 78.75 103 LYS A C 1
ATOM 778 O O . LYS A 1 103 ? -6.542 8.969 12.316 1.00 78.75 103 LYS A O 1
#

InterPro domains:
  IPR004099 Pyridine nucleotide-disulphide oxidoreductase, dimerisation domain [PF02852] (13-90)
  IPR016156 FAD/NAD-linked reductase, dimerisation domain superfamily [G3DSA:3.30.390.30] (9-101)
  IPR016156 FAD/NAD-linked reductase, dimerisation domain superfamily [SSF554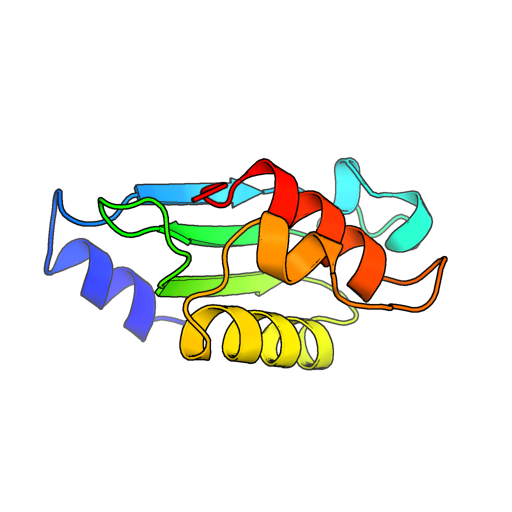24] (10-96)

pLDDT: mean 87.59, std 12.48, range [40.19, 97.44]